Protein AF-A0A947DBR2-F1 (afdb_monomer_lite)

Foldseek 3Di:
DDWDWDWDADPVVRDTPDTGTDPDDDDDDDDDDDDPPDDDPDDDPDDPVVVVVDDDDDPVVCVPPD

Structure (mmCIF, N/CA/C/O backbone):
data_AF-A0A947DBR2-F1
#
_entry.id   AF-A0A947DBR2-F1
#
loop_
_atom_site.group_PDB
_atom_site.id
_atom_site.type_symbol
_atom_site.label_atom_id
_atom_site.label_alt_id
_atom_site.label_comp_id
_atom_site.label_asym_id
_atom_site.label_entity_id
_atom_site.label_seq_id
_atom_site.pdbx_PDB_ins_code
_atom_site.Cartn_x
_atom_site.Cartn_y
_atom_site.Cartn_z
_atom_site.occupancy
_atom_site.B_iso_or_equiv
_atom_site.auth_seq_id
_atom_site.auth_comp_id
_atom_site.auth_asym_id
_atom_site.auth_atom_id
_atom_site.pdbx_PDB_model_num
ATOM 1 N N . MET A 1 1 ? 16.858 -0.570 5.841 1.00 53.84 1 MET A N 1
ATOM 2 C CA . MET A 1 1 ? 15.690 -0.312 4.977 1.00 53.84 1 MET A CA 1
ATOM 3 C C . MET A 1 1 ? 14.598 0.239 5.871 1.00 53.84 1 MET A C 1
ATOM 5 O O . MET A 1 1 ? 14.106 -0.498 6.713 1.00 53.84 1 MET A O 1
ATOM 9 N N . TYR A 1 2 ? 14.332 1.541 5.805 1.00 58.28 2 TYR A N 1
ATOM 10 C CA . TYR A 1 2 ? 13.275 2.154 6.608 1.00 58.28 2 TYR A CA 1
ATOM 11 C C . TYR A 1 2 ? 11.946 1.911 5.896 1.00 58.28 2 TYR A C 1
ATOM 13 O O . TYR A 1 2 ? 11.831 2.213 4.713 1.00 58.28 2 TYR A O 1
ATOM 21 N N . ILE A 1 3 ? 10.981 1.319 6.595 1.00 68.75 3 ILE A N 1
ATOM 22 C CA . ILE A 1 3 ? 9.605 1.206 6.116 1.00 68.75 3 ILE A CA 1
ATOM 23 C C . ILE A 1 3 ? 8.842 2.421 6.649 1.00 68.75 3 ILE A C 1
ATOM 25 O O . ILE A 1 3 ? 8.683 2.573 7.857 1.00 68.75 3 ILE A O 1
ATOM 29 N N . CYS A 1 4 ? 8.429 3.327 5.769 1.00 86.56 4 CYS A N 1
ATOM 30 C CA . CYS A 1 4 ? 7.502 4.405 6.108 1.00 86.56 4 CYS A CA 1
ATOM 31 C C . CYS A 1 4 ? 6.194 4.207 5.338 1.00 86.56 4 CYS A C 1
ATOM 33 O O . CYS A 1 4 ? 6.171 3.573 4.282 1.00 86.56 4 CYS A O 1
ATOM 35 N N . GLY A 1 5 ? 5.090 4.676 5.911 1.00 89.94 5 GLY A N 1
ATOM 36 C CA . GLY A 1 5 ? 3.762 4.428 5.366 1.00 89.94 5 GLY A CA 1
ATOM 37 C C . GLY A 1 5 ? 2.645 4.907 6.284 1.00 89.94 5 GLY A C 1
ATOM 38 O O . GLY A 1 5 ? 2.903 5.484 7.343 1.00 89.94 5 GLY A O 1
ATOM 39 N N . VAL A 1 6 ? 1.407 4.637 5.882 1.00 91.06 6 VAL A N 1
ATOM 40 C CA . VAL A 1 6 ? 0.179 5.002 6.595 1.00 91.06 6 VAL A CA 1
ATOM 41 C C . VAL A 1 6 ? -0.597 3.736 6.948 1.00 91.06 6 VAL A C 1
ATOM 43 O O . VAL A 1 6 ? -0.888 2.914 6.081 1.00 91.06 6 VAL A O 1
ATOM 46 N N . TRP A 1 7 ? -0.948 3.582 8.224 1.00 92.19 7 TRP A N 1
ATOM 47 C CA . TRP A 1 7 ? -1.796 2.490 8.705 1.00 92.19 7 TRP A CA 1
ATOM 48 C C . TRP A 1 7 ? -3.257 2.918 8.731 1.00 92.19 7 TRP A C 1
ATOM 50 O O . TRP A 1 7 ? -3.579 4.014 9.191 1.00 92.19 7 TRP A O 1
ATOM 60 N N . VAL A 1 8 ? -4.142 2.027 8.294 1.00 91.44 8 VAL A N 1
ATOM 61 C CA . VAL A 1 8 ? -5.588 2.186 8.433 1.00 91.44 8 VAL A CA 1
ATOM 62 C C . VAL A 1 8 ? -6.058 1.199 9.491 1.00 91.44 8 VAL A C 1
ATOM 64 O O . VAL A 1 8 ? -5.874 -0.013 9.357 1.00 91.44 8 VAL A O 1
ATOM 67 N N . LEU A 1 9 ? -6.648 1.728 10.558 1.00 93.88 9 LEU A N 1
ATOM 68 C CA . LEU A 1 9 ? -7.087 0.963 11.719 1.00 93.88 9 LEU A CA 1
ATOM 69 C C . LEU A 1 9 ? -8.6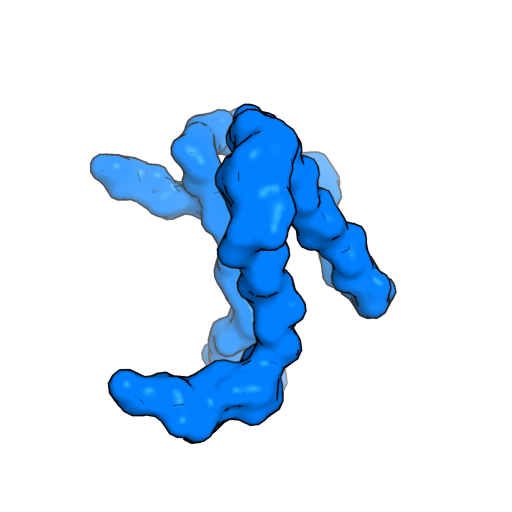02 1.070 11.865 1.00 93.88 9 LEU A C 1
ATOM 71 O O . LEU A 1 9 ? -9.170 2.161 11.772 1.00 93.88 9 LEU A O 1
ATOM 75 N N . ASN A 1 10 ? -9.251 -0.048 12.167 1.00 93.88 10 ASN A N 1
ATOM 76 C CA . ASN A 1 10 ? -10.613 -0.030 12.671 1.00 93.88 10 ASN A CA 1
ATOM 77 C C . ASN A 1 10 ? -10.569 0.273 14.172 1.00 93.88 10 ASN A C 1
ATOM 79 O O . ASN A 1 10 ? -10.231 -0.585 14.982 1.00 93.88 10 ASN A O 1
ATOM 83 N N . ILE A 1 11 ? -10.929 1.496 14.558 1.00 95.31 11 ILE A N 1
ATOM 84 C CA . ILE A 1 11 ? -10.873 1.938 15.960 1.00 95.31 11 ILE A CA 1
ATOM 85 C C . ILE A 1 11 ? -11.892 1.239 16.873 1.00 95.31 11 ILE A C 1
ATOM 87 O O . ILE A 1 11 ? -11.763 1.319 18.091 1.00 95.31 11 ILE A O 1
ATOM 91 N N . HIS A 1 12 ? -12.900 0.564 16.313 1.00 97.75 12 HIS A N 1
ATOM 92 C CA . HIS A 1 12 ? -13.886 -0.181 17.095 1.00 97.75 12 HIS A CA 1
ATOM 93 C C . HIS A 1 12 ? -13.415 -1.607 17.412 1.00 97.75 12 HIS A C 1
ATOM 95 O O . HIS A 1 12 ? -13.720 -2.108 18.491 1.00 97.75 12 HIS A O 1
ATOM 101 N N . THR A 1 13 ? -12.680 -2.260 16.501 1.00 96.94 13 THR A N 1
ATOM 102 C CA . THR A 1 13 ? -12.158 -3.629 16.705 1.00 96.94 13 THR A CA 1
ATOM 103 C C . THR A 1 13 ? -10.694 -3.659 17.142 1.00 96.94 13 THR A C 1
ATOM 105 O O . THR A 1 13 ? -10.242 -4.655 17.698 1.00 96.94 13 THR A 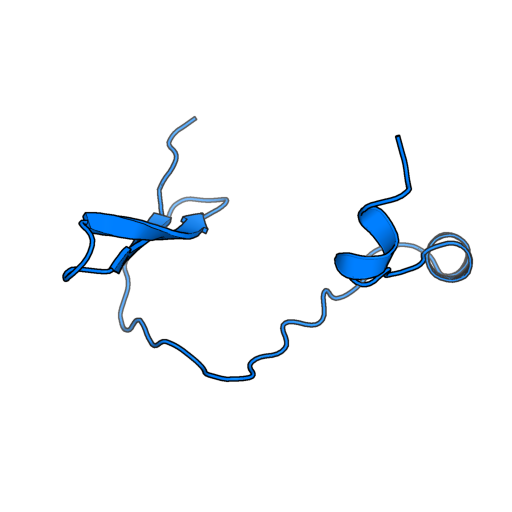O 1
ATOM 108 N N . GLY A 1 14 ? -9.948 -2.575 16.917 1.00 95.56 14 GLY A N 1
ATOM 109 C CA . GLY A 1 14 ? -8.502 -2.508 17.134 1.00 95.56 14 GLY A CA 1
ATOM 110 C C . GLY A 1 14 ? -7.678 -3.167 16.022 1.00 95.56 14 GLY A C 1
ATOM 111 O O . GLY A 1 14 ? -6.457 -3.251 16.135 1.00 95.56 14 GLY A O 1
ATOM 112 N N . GLU A 1 15 ? -8.318 -3.633 14.951 1.00 96.50 15 GLU A N 1
ATOM 113 C CA . GLU A 1 15 ? -7.652 -4.359 13.871 1.00 96.50 15 GLU A CA 1
ATOM 114 C C . GLU A 1 15 ? -7.064 -3.418 12.816 1.00 96.50 15 GLU A C 1
ATOM 116 O O . GLU A 1 15 ? -7.610 -2.353 12.513 1.00 96.50 15 GLU A O 1
ATOM 121 N N . THR A 1 16 ? -5.959 -3.845 12.201 1.00 93.69 16 THR A N 1
ATOM 122 C CA . THR A 1 16 ? -5.467 -3.215 10.973 1.00 93.69 16 THR A CA 1
ATOM 123 C C . THR A 1 16 ? -6.308 -3.673 9.796 1.00 93.69 16 THR A C 1
ATOM 125 O O . THR A 1 16 ? -6.425 -4.872 9.561 1.00 93.69 16 THR A O 1
ATOM 128 N N . VAL A 1 17 ? -6.826 -2.717 9.024 1.00 91.44 17 VAL A N 1
ATOM 129 C CA . VAL A 1 17 ? -7.580 -3.007 7.797 1.00 91.44 17 VAL A CA 1
ATOM 130 C C . VAL A 1 17 ? -6.742 -2.824 6.532 1.00 91.44 17 VAL A C 1
ATOM 132 O O . VAL A 1 17 ? -7.007 -3.487 5.537 1.00 91.44 17 VAL A O 1
ATOM 135 N N . ALA A 1 18 ? -5.729 -1.950 6.554 1.00 88.00 18 ALA A N 1
ATOM 136 C CA . ALA A 1 18 ? -4.805 -1.757 5.437 1.00 88.00 18 ALA A CA 1
ATOM 137 C C . ALA A 1 18 ? -3.502 -1.076 5.883 1.00 88.00 18 ALA A C 1
ATOM 139 O O . ALA A 1 18 ? -3.464 -0.375 6.897 1.00 88.00 18 ALA A O 1
ATOM 140 N N . PHE A 1 19 ? -2.449 -1.233 5.080 1.00 88.31 19 PHE A N 1
ATOM 141 C CA . PHE A 1 19 ? -1.197 -0.493 5.214 1.00 88.31 19 PHE A CA 1
ATOM 142 C C . PHE A 1 19 ? -0.746 0.017 3.843 1.00 88.31 19 PHE A C 1
ATOM 144 O O . PHE A 1 19 ? -0.499 -0.773 2.933 1.00 88.31 19 PHE A O 1
ATOM 151 N N . LEU A 1 20 ? -0.633 1.337 3.704 1.00 86.44 20 LEU A N 1
ATOM 152 C CA . LEU A 1 20 ? -0.062 1.984 2.528 1.00 86.44 20 LEU A CA 1
ATOM 153 C C . LEU A 1 20 ? 1.429 2.202 2.774 1.00 86.44 20 LEU A C 1
ATOM 155 O O . LEU A 1 20 ? 1.808 2.991 3.637 1.00 86.44 20 LEU A O 1
ATOM 159 N N . ARG A 1 21 ? 2.273 1.491 2.029 1.00 87.06 21 ARG A N 1
ATOM 160 C CA . ARG A 1 21 ? 3.731 1.590 2.125 1.00 87.06 21 ARG A CA 1
ATOM 161 C C . ARG A 1 21 ? 4.265 2.618 1.131 1.00 87.06 21 ARG A C 1
ATOM 163 O O . ARG A 1 21 ? 3.806 2.676 -0.002 1.00 87.06 21 ARG A O 1
ATOM 170 N N . PHE A 1 22 ? 5.278 3.372 1.542 1.00 86.50 22 PHE A N 1
ATOM 171 C CA . PHE A 1 22 ? 6.078 4.188 0.638 1.00 86.50 22 PHE A CA 1
ATOM 172 C C . PHE A 1 22 ? 7.343 3.436 0.208 1.00 86.50 22 PHE A C 1
ATOM 174 O O . PHE A 1 22 ? 8.046 2.854 1.042 1.00 86.50 22 PHE A O 1
ATOM 181 N N . ASP A 1 23 ? 7.646 3.466 -1.090 1.00 81.31 23 ASP A N 1
ATOM 182 C CA . ASP A 1 23 ? 8.830 2.801 -1.655 1.00 81.31 23 ASP A CA 1
ATOM 183 C C . ASP A 1 23 ? 10.110 3.637 -1.543 1.00 81.31 23 ASP A C 1
ATOM 185 O O . ASP A 1 23 ? 11.219 3.108 -1.621 1.00 81.31 23 ASP A O 1
ATOM 189 N N . SER A 1 24 ? 9.977 4.944 -1.312 1.00 81.38 24 SER A N 1
ATOM 190 C CA . SER A 1 24 ? 11.092 5.873 -1.132 1.00 81.38 24 SER A CA 1
ATOM 191 C C . SER A 1 24 ? 10.795 6.900 -0.034 1.00 81.38 24 SER A C 1
ATOM 193 O O . SER A 1 24 ? 9.760 6.843 0.632 1.00 81.38 24 SER A O 1
ATOM 195 N N . GLY A 1 25 ? 11.736 7.814 0.212 1.00 78.00 25 GLY A N 1
ATOM 196 C CA . GLY A 1 25 ? 11.594 8.824 1.256 1.00 78.00 25 GLY A CA 1
ATOM 197 C C . GLY A 1 25 ? 10.412 9.755 0.991 1.00 78.00 25 GLY A C 1
ATOM 198 O O . GLY A 1 25 ? 10.388 10.457 -0.015 1.00 78.00 25 GLY A O 1
ATOM 199 N N . VAL A 1 26 ? 9.462 9.797 1.924 1.00 83.12 26 VAL A N 1
ATOM 200 C CA . VAL A 1 26 ? 8.383 10.790 1.936 1.00 83.12 26 VAL A CA 1
ATOM 201 C C . VAL A 1 26 ? 8.799 11.963 2.807 1.00 83.12 26 VAL A C 1
ATOM 203 O O . VAL A 1 26 ? 9.178 11.779 3.962 1.00 83.12 26 VAL A O 1
ATOM 206 N N . GLN A 1 27 ? 8.732 13.165 2.241 1.00 81.75 27 GLN A N 1
ATOM 207 C CA . GLN A 1 27 ? 9.064 14.396 2.951 1.00 81.75 27 GLN A CA 1
ATOM 208 C C . GLN A 1 27 ? 7.868 14.933 3.749 1.00 81.75 27 GLN A C 1
ATOM 210 O O . GLN A 1 27 ? 8.033 15.308 4.905 1.00 81.75 27 GLN A O 1
ATOM 215 N N . GLU A 1 28 ? 6.670 14.945 3.156 1.00 88.62 28 GLU A N 1
ATOM 216 C CA . GLU A 1 28 ? 5.457 15.493 3.773 1.00 88.62 28 GLU A CA 1
ATOM 217 C C . GLU A 1 28 ? 4.186 14.848 3.192 1.00 88.62 28 GLU A C 1
ATOM 219 O O . GLU A 1 28 ? 4.169 14.426 2.034 1.00 88.62 28 GLU A O 1
ATOM 224 N N . ILE A 1 29 ? 3.123 14.772 4.001 1.00 87.25 29 ILE A N 1
ATOM 225 C CA . ILE A 1 29 ? 1.794 14.275 3.614 1.00 87.25 29 ILE A CA 1
ATOM 226 C C . ILE A 1 29 ? 0.787 15.415 3.802 1.00 87.25 29 ILE A C 1
ATOM 228 O O . ILE A 1 29 ? 0.609 15.891 4.919 1.00 87.25 29 ILE A O 1
ATOM 232 N N . PHE A 1 30 ? 0.103 15.822 2.730 1.00 88.12 30 PHE A N 1
ATOM 233 C CA . PHE A 1 30 ? -0.856 16.938 2.769 1.00 88.12 30 PHE A CA 1
ATOM 234 C C . PHE A 1 30 ? -2.300 16.506 3.048 1.00 88.12 30 PHE A C 1
ATOM 236 O O . PHE A 1 30 ? -3.035 17.217 3.727 1.00 88.12 30 PHE A O 1
ATOM 243 N N . ALA A 1 31 ? -2.718 15.355 2.523 1.00 88.44 31 ALA A N 1
ATOM 244 C CA . ALA A 1 31 ? -4.056 14.811 2.718 1.00 88.44 31 ALA A CA 1
ATOM 245 C C . ALA A 1 31 ? -4.044 13.289 2.552 1.00 88.44 31 ALA A C 1
ATOM 247 O O . ALA A 1 31 ? -3.271 12.748 1.760 1.00 88.44 31 ALA A O 1
ATOM 248 N N . VAL A 1 32 ? -4.920 12.613 3.294 1.00 85.38 32 VAL A N 1
ATOM 249 C CA . VAL A 1 32 ? -5.185 11.177 3.170 1.00 85.38 32 VAL A CA 1
ATOM 250 C C . VAL A 1 32 ? -6.694 10.994 3.161 1.00 85.38 32 VAL A C 1
ATOM 252 O O . VAL A 1 32 ? -7.378 11.491 4.054 1.00 85.38 32 VAL A O 1
ATOM 255 N N . GLU A 1 33 ? -7.209 10.279 2.166 1.00 85.75 33 GLU A N 1
ATOM 256 C CA . GLU A 1 33 ? -8.639 10.023 2.015 1.00 85.75 33 GLU A CA 1
ATOM 257 C C . GLU A 1 33 ? -8.887 8.565 1.622 1.00 85.75 33 GLU A C 1
ATOM 259 O O . GLU A 1 33 ? -8.124 7.969 0.859 1.00 85.75 33 GLU A O 1
ATOM 264 N N . ILE A 1 34 ? -9.965 7.984 2.153 1.00 80.88 34 ILE A N 1
ATOM 265 C CA . ILE A 1 34 ? -10.426 6.651 1.763 1.00 80.88 34 ILE A CA 1
ATOM 266 C C . ILE A 1 34 ? -11.347 6.809 0.557 1.00 80.88 34 ILE A C 1
ATOM 268 O O . ILE A 1 34 ? -12.466 7.301 0.682 1.00 80.88 34 ILE A O 1
ATOM 272 N N . MET A 1 35 ? -10.900 6.342 -0.607 1.00 81.56 35 MET A N 1
ATOM 273 C CA . MET A 1 35 ? -11.728 6.324 -1.809 1.00 81.56 35 MET A CA 1
ATOM 274 C C . MET A 1 35 ? -12.477 4.996 -1.927 1.00 81.56 35 MET A C 1
ATOM 276 O O . MET A 1 35 ? -11.895 3.957 -2.249 1.00 81.56 35 MET A O 1
ATOM 280 N N . ALA A 1 36 ? -13.788 5.025 -1.695 1.00 78.69 36 ALA A N 1
ATOM 281 C CA . ALA A 1 36 ? -14.641 3.876 -1.967 1.00 78.69 36 ALA A CA 1
ATOM 282 C C . ALA A 1 36 ? -14.657 3.576 -3.474 1.00 78.69 36 ALA A C 1
ATOM 284 O O . ALA A 1 36 ? -14.741 4.483 -4.300 1.00 78.69 36 ALA A O 1
ATOM 285 N N . HIS A 1 37 ? -14.594 2.293 -3.831 1.00 79.19 37 HIS A N 1
ATOM 286 C CA . HIS A 1 37 ? -14.628 1.821 -5.222 1.00 79.19 37 HIS A CA 1
ATOM 287 C C . HIS A 1 37 ? -13.494 2.332 -6.127 1.00 79.19 37 HIS A C 1
ATOM 289 O O . HIS A 1 37 ? -13.582 2.173 -7.345 1.00 79.19 37 HIS A O 1
ATOM 295 N N . ALA A 1 38 ? -12.413 2.884 -5.567 1.00 75.38 38 ALA A N 1
ATOM 296 C CA . ALA A 1 38 ? -11.239 3.211 -6.361 1.00 75.38 38 ALA A CA 1
ATOM 297 C C . ALA A 1 38 ? -10.673 1.950 -7.029 1.00 75.38 38 ALA A C 1
ATOM 299 O O . ALA A 1 38 ? -10.594 0.871 -6.432 1.00 75.38 38 ALA A O 1
ATOM 300 N N . ARG A 1 39 ? -10.301 2.089 -8.298 1.00 68.19 39 ARG A N 1
ATOM 301 C CA . ARG A 1 39 ? -9.514 1.104 -9.035 1.00 68.19 39 ARG A CA 1
ATOM 302 C C . ARG A 1 39 ? -8.177 1.760 -9.332 1.00 68.19 39 ARG A C 1
ATOM 304 O O . ARG A 1 39 ? -8.150 2.854 -9.885 1.00 68.19 39 ARG A O 1
ATOM 311 N N . PHE A 1 40 ? -7.099 1.092 -8.949 1.00 69.62 40 PHE A N 1
ATOM 312 C CA . PHE A 1 40 ? -5.735 1.487 -9.274 1.00 69.62 40 PHE A CA 1
ATOM 313 C C . PHE A 1 40 ? -5.253 0.538 -10.368 1.00 69.62 40 PHE A C 1
ATOM 315 O O . PHE A 1 40 ? -4.696 -0.507 -10.041 1.00 69.62 40 PHE A O 1
ATOM 322 N N . PRO A 1 41 ? -5.566 0.805 -11.651 1.00 67.81 41 PRO A N 1
ATOM 323 C CA . PRO A 1 41 ? -5.017 -0.008 -12.718 1.00 67.81 41 PRO A CA 1
ATOM 324 C C . PRO A 1 41 ? -3.501 0.157 -12.683 1.00 67.81 41 PRO A C 1
ATOM 326 O O . PRO A 1 41 ? -2.987 1.270 -12.792 1.00 67.81 41 PRO A O 1
ATOM 329 N N . GLU A 1 42 ? -2.797 -0.947 -12.482 1.00 71.19 42 GLU A N 1
ATOM 330 C CA . GLU A 1 42 ? -1.353 -0.956 -12.628 1.00 71.19 42 GLU A CA 1
ATOM 331 C C . GLU A 1 42 ? -1.032 -0.723 -14.105 1.00 71.19 42 GLU A C 1
ATOM 333 O O . GLU A 1 42 ? -1.603 -1.364 -14.993 1.00 71.19 42 GLU A O 1
ATOM 338 N N . VAL A 1 43 ? -0.174 0.258 -14.379 1.00 78.31 43 VAL A N 1
ATOM 339 C CA . VAL A 1 43 ? 0.316 0.479 -15.736 1.00 78.31 43 VAL A CA 1
ATOM 340 C C . VAL A 1 43 ? 1.412 -0.545 -15.965 1.00 78.31 43 VAL A C 1
ATOM 342 O O . VAL A 1 43 ? 2.435 -0.527 -15.291 1.00 78.31 43 VAL A O 1
ATOM 345 N N . PHE A 1 44 ? 1.179 -1.457 -16.899 1.00 82.44 44 PHE A N 1
ATOM 346 C CA . PHE A 1 44 ? 2.169 -2.458 -17.249 1.00 82.44 44 PHE A CA 1
ATOM 347 C C . PHE A 1 44 ? 3.341 -1.800 -17.992 1.00 82.44 44 PHE A C 1
ATOM 349 O O . PHE A 1 44 ? 3.154 -1.240 -19.071 1.00 82.44 44 PHE A O 1
ATOM 356 N N . GLU A 1 45 ? 4.541 -1.862 -17.412 1.00 85.69 45 GLU A N 1
ATOM 357 C CA . GLU A 1 45 ? 5.762 -1.256 -17.972 1.00 85.69 45 GLU A CA 1
ATOM 358 C C . GLU A 1 45 ? 6.606 -2.230 -18.823 1.00 85.69 45 GLU A C 1
ATOM 360 O O . GLU A 1 45 ? 7.702 -1.880 -19.261 1.00 85.69 45 GLU A O 1
ATOM 365 N N . GLY A 1 46 ? 6.126 -3.457 -19.053 1.00 86.38 46 GLY A N 1
ATOM 366 C CA . GLY A 1 46 ? 6.830 -4.473 -19.840 1.00 86.38 46 GLY A CA 1
ATOM 367 C C . GLY A 1 46 ? 6.561 -4.407 -21.348 1.00 86.38 46 GLY A C 1
ATOM 368 O O . GLY A 1 46 ? 5.976 -3.463 -21.882 1.00 86.38 46 GLY A O 1
ATOM 369 N N . THR A 1 47 ? 6.998 -5.447 -22.050 1.00 90.69 47 THR A N 1
ATOM 370 C CA . THR A 1 47 ? 6.835 -5.606 -23.502 1.00 90.69 47 THR A CA 1
ATOM 371 C C . THR A 1 47 ? 5.471 -6.182 -23.886 1.00 90.69 47 THR A C 1
ATOM 373 O O . THR A 1 47 ? 4.781 -6.808 -23.086 1.00 90.69 47 THR A O 1
ATOM 376 N N . GLU A 1 48 ? 5.083 -6.020 -25.151 1.00 87.56 48 GLU A N 1
ATOM 377 C CA . GLU A 1 48 ? 3.822 -6.559 -25.677 1.00 87.56 48 GLU A CA 1
ATOM 378 C C . GLU A 1 48 ? 3.736 -8.094 -25.532 1.00 87.56 48 GLU A C 1
ATOM 380 O O . GLU A 1 48 ? 2.685 -8.621 -25.173 1.00 87.56 48 GLU A O 1
ATOM 385 N N . ASP A 1 49 ? 4.853 -8.808 -25.708 1.00 92.88 49 ASP A N 1
ATOM 386 C CA . ASP A 1 49 ? 4.930 -10.266 -25.529 1.00 92.88 49 ASP A CA 1
ATOM 387 C C . ASP A 1 49 ? 4.667 -10.695 -24.077 1.00 92.88 49 ASP A C 1
ATOM 389 O O . ASP A 1 49 ? 3.951 -11.668 -23.826 1.00 92.88 49 ASP A O 1
ATOM 393 N N . GLU A 1 50 ? 5.205 -9.953 -23.107 1.00 89.69 50 GLU A N 1
ATOM 394 C CA . GLU A 1 50 ? 4.960 -10.211 -21.685 1.00 89.69 50 GLU A CA 1
ATOM 395 C C . GLU A 1 50 ? 3.504 -9.904 -21.319 1.00 89.69 50 GLU A C 1
ATOM 397 O O . GLU A 1 50 ? 2.862 -10.703 -20.634 1.00 89.69 50 GLU A O 1
ATOM 402 N N . LEU A 1 51 ? 2.942 -8.810 -21.844 1.00 88.25 51 LEU A N 1
ATOM 403 C CA . LEU A 1 51 ? 1.541 -8.453 -21.617 1.00 88.25 51 LEU A CA 1
ATOM 404 C C . LEU A 1 51 ? 0.584 -9.527 -22.154 1.00 88.25 51 LEU A C 1
ATOM 406 O O . LEU A 1 51 ? -0.380 -9.885 -21.481 1.00 88.25 51 LEU A O 1
ATOM 410 N N . ASN A 1 52 ? 0.876 -10.094 -23.328 1.00 90.06 52 ASN A N 1
ATOM 411 C CA . ASN A 1 52 ? 0.065 -11.141 -23.962 1.00 90.06 52 ASN A CA 1
ATOM 412 C C . ASN A 1 52 ? -0.012 -12.447 -23.152 1.00 90.06 52 ASN A C 1
ATOM 414 O O . ASN A 1 52 ? -0.852 -13.305 -23.435 1.00 90.06 52 ASN A O 1
ATOM 418 N N . THR A 1 53 ? 0.862 -12.616 -22.159 1.00 90.00 53 THR A N 1
ATOM 419 C CA . THR A 1 53 ? 0.900 -13.800 -21.290 1.00 90.00 53 THR A CA 1
ATOM 420 C C . THR A 1 53 ? 0.579 -13.488 -19.826 1.00 90.00 53 THR A C 1
ATOM 422 O O . THR A 1 53 ? 0.555 -14.404 -19.001 1.00 90.00 53 THR A O 1
ATOM 425 N N . ALA A 1 54 ? 0.273 -12.229 -19.502 1.00 85.44 54 ALA A N 1
ATOM 426 C CA . ALA A 1 54 ? -0.098 -11.790 -18.165 1.00 85.44 54 ALA A CA 1
ATOM 427 C C . ALA A 1 54 ? -1.617 -11.891 -17.946 1.00 85.44 54 ALA A C 1
ATOM 429 O O . ALA A 1 54 ? -2.415 -11.374 -18.726 1.00 85.44 54 ALA A O 1
ATOM 430 N N . TYR A 1 55 ? -2.027 -12.523 -16.845 1.00 83.25 55 TYR A N 1
ATOM 431 C CA . TYR A 1 55 ? -3.434 -12.661 -16.464 1.00 83.25 55 TYR A CA 1
ATOM 432 C C . TYR A 1 55 ? -3.653 -12.093 -15.061 1.00 83.25 55 TYR A C 1
ATOM 434 O O . TYR A 1 55 ? -3.016 -12.533 -14.107 1.00 83.25 55 TYR A O 1
ATOM 44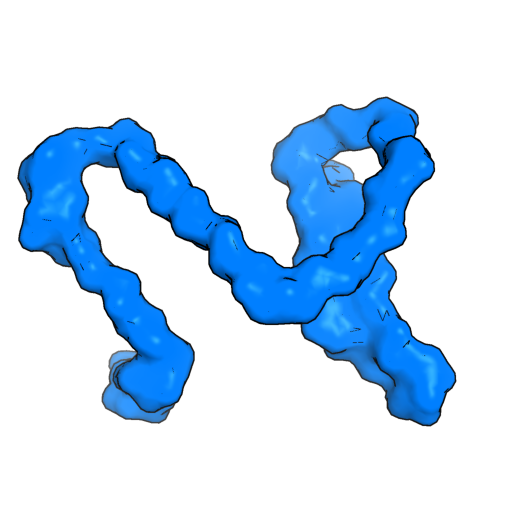2 N N . ALA A 1 56 ? -4.582 -11.145 -14.930 1.00 80.69 56 ALA A N 1
ATOM 443 C CA . ALA A 1 56 ? -5.064 -10.677 -13.635 1.00 80.69 56 ALA A CA 1
ATOM 444 C C . ALA A 1 56 ? -6.249 -11.548 -13.203 1.00 80.69 56 ALA A C 1
ATOM 446 O O . ALA A 1 56 ? -7.307 -11.532 -13.838 1.00 80.69 56 ALA A O 1
ATOM 447 N N . LEU A 1 57 ? -6.063 -12.332 -12.143 1.00 81.25 57 LEU A N 1
ATOM 448 C CA . LEU A 1 57 ? -7.108 -13.181 -11.579 1.00 81.25 57 LEU A CA 1
ATOM 449 C C . LEU A 1 57 ? -7.727 -12.504 -10.352 1.00 81.25 57 LEU A C 1
ATOM 451 O O . LEU A 1 57 ? -6.998 -11.895 -9.571 1.00 81.25 57 LEU A O 1
ATOM 455 N N . PRO A 1 58 ? -9.053 -12.605 -10.167 1.00 78.25 58 PRO A N 1
ATOM 456 C CA . PRO A 1 58 ? -9.688 -12.155 -8.939 1.00 78.25 58 PRO A CA 1
ATOM 457 C C . PRO A 1 58 ? -9.290 -13.069 -7.770 1.00 78.25 58 PRO A C 1
ATOM 459 O O . PRO A 1 58 ? -9.052 -14.264 -7.967 1.00 78.25 58 PRO A O 1
ATOM 462 N N . ASP A 1 59 ? -9.243 -12.523 -6.554 1.00 79.75 5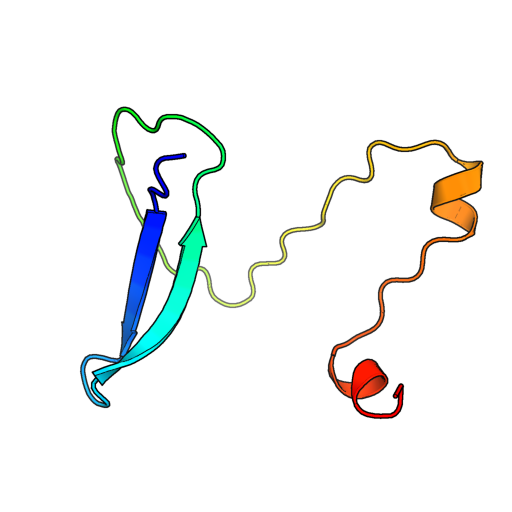9 ASP A N 1
ATOM 463 C CA . ASP A 1 59 ? -8.773 -13.244 -5.362 1.00 79.75 59 ASP A CA 1
ATOM 464 C C . ASP A 1 59 ? -9.575 -14.526 -5.097 1.00 79.75 59 ASP A C 1
ATOM 466 O O . ASP A 1 59 ? -9.023 -15.533 -4.650 1.00 79.75 59 ASP A O 1
ATOM 470 N N . GLU A 1 60 ? -10.868 -14.541 -5.431 1.00 84.56 60 GLU A N 1
ATOM 471 C CA . GLU A 1 60 ? -11.717 -15.726 -5.298 1.00 84.56 60 GLU A CA 1
ATOM 472 C C . GLU A 1 60 ? -11.230 -16.889 -6.175 1.00 84.56 60 GLU A C 1
ATOM 474 O O . GLU A 1 60 ? -11.336 -18.049 -5.778 1.00 84.56 60 GLU A O 1
ATOM 479 N N . ALA A 1 61 ? -10.654 -16.597 -7.346 1.00 81.25 61 ALA A N 1
ATOM 480 C CA . ALA A 1 61 ? -10.103 -17.613 -8.241 1.00 81.25 61 ALA A CA 1
ATOM 481 C C . ALA A 1 61 ? -8.764 -18.182 -7.738 1.00 81.25 61 ALA A C 1
ATOM 483 O O . ALA A 1 61 ? -8.396 -19.298 -8.111 1.00 81.25 61 ALA A O 1
ATOM 484 N N . LEU A 1 62 ? -8.051 -17.452 -6.873 1.00 79.56 62 LEU A N 1
ATOM 485 C CA . LEU A 1 62 ? -6.773 -17.880 -6.296 1.00 79.56 62 LEU A CA 1
ATOM 486 C C . LEU A 1 62 ? -6.940 -18.864 -5.128 1.00 79.56 62 LEU A C 1
ATOM 488 O O . LEU A 1 62 ? -6.001 -19.588 -4.808 1.00 79.56 62 LEU A O 1
ATOM 492 N N . GLN A 1 63 ? -8.131 -18.966 -4.528 1.00 80.38 63 GLN A N 1
ATOM 493 C CA . GLN A 1 63 ? -8.394 -19.838 -3.367 1.00 80.38 63 GLN A CA 1
ATOM 494 C C . GLN A 1 63 ? -8.210 -21.343 -3.645 1.00 80.38 63 GLN A C 1
ATOM 496 O O . GLN A 1 63 ? -8.189 -22.149 -2.715 1.00 80.38 63 GLN A O 1
ATOM 501 N N . HIS A 1 64 ? -8.081 -21.735 -4.914 1.00 69.69 64 HIS A N 1
ATOM 502 C CA . HIS A 1 64 ? -7.952 -23.127 -5.350 1.00 69.69 64 HIS A CA 1
ATOM 503 C C . HIS A 1 64 ? -6.576 -23.478 -5.934 1.00 69.69 64 HIS A C 1
ATOM 505 O O . HIS A 1 64 ? -6.398 -24.590 -6.433 1.00 69.69 64 HIS A O 1
ATOM 511 N N . ILE A 1 65 ? -5.612 -22.556 -5.879 1.00 66.25 65 ILE A N 1
ATOM 512 C CA . ILE A 1 65 ? -4.260 -22.755 -6.406 1.00 66.25 65 ILE A CA 1
ATOM 513 C C . ILE A 1 65 ? -3.316 -22.911 -5.204 1.00 66.25 65 ILE A C 1
ATOM 515 O O . ILE A 1 65 ? -3.172 -21.988 -4.407 1.00 66.25 65 ILE A O 1
ATOM 519 N N . VAL A 1 66 ? -2.749 -24.113 -5.048 1.00 51.38 66 VAL A N 1
ATOM 520 C CA .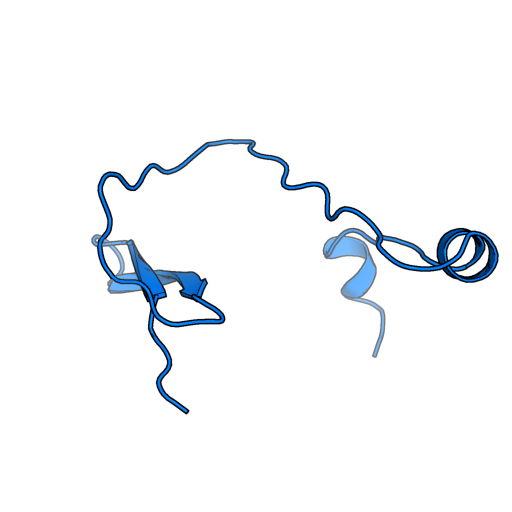 VAL A 1 66 ? -1.850 -24.525 -3.950 1.00 51.38 66 VAL A CA 1
ATOM 521 C C . VAL A 1 66 ? -0.410 -24.545 -4.437 1.00 51.38 66 VAL A C 1
ATOM 523 O O . VAL A 1 66 ? -0.193 -25.099 -5.540 1.00 51.38 66 VAL A O 1
#

Organism: NCBI:txid1967444

Sequence (66 aa):
MYICGVWVLNIHTGETVAFLRFDSGVQEIFAVEIMAHARFPEVF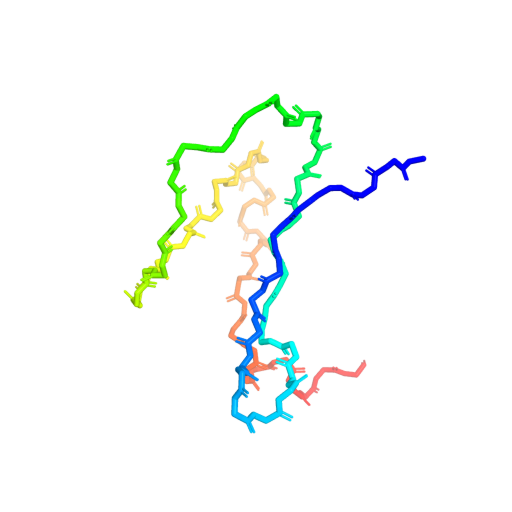EGTEDELNTAYALPDEALQHIV

Secondary structure (DSSP, 8-state):
---EEEEEE-TTT--EEEEEEESS-----------TT--------S-HHHHTT-----HHHHTT--

Radius of gyration: 16.8 Å; chains: 1; bounding box: 30×42×43 Å

InterPro domains:
  IPR017481 Conserved hypothetical protein CHP03032 [PF16261] (4-43)

pLDDT: mean 83.16, std 9.77, range [51.38, 97.75]